Protein AF-A0A915AK26-F1 (afdb_monomer_lite)

Secondary structure (DSSP, 8-state):
--TT-SSEEEEETTEEEEEPPTTEEE-TTSS-EEE--HHHHTTTTT-SSEEEEETTEEEEEPPTTEEE-TTSS-EEE---TTTTGGGG-SS---

Radius of gyration: 21.16 Å; chains: 1; bounding box: 52×31×55 Å

Organism: Parascaris univalens (NCBI:txid6257)

Sequence (94 aa):
NKAGCEQHCINDNGRAVCQCFPGYHLAVDRKSCIDIDECTVMNGGGCEHECVNVYGSYRCRCKPGYKLADDGRSCDLKLEGCKLGNGGCQHDCY

pLDDT: mean 88.34, std 10.65, range [53.22, 97.69]

InterPro domains:
  IPR000152 EGF-type aspartate/asparagine hydroxylation site [PS00010] (51-62)
  IPR000742 EGF-like domain [PS01186] (60-75)
  IPR000742 EGF-like domain [PS50026] (35-76)
  IPR000742 EGF-like domain [SM00181] (4-34)
  IPR000742 EGF-like domain [SM00181] (38-76)
  IPR001881 EGF-like calcium-binding domain [SM00179] (4-34)
  IPR001881 EGF-like calcium-binding domain [SM00179] (35-76)
  IPR018097 EGF-like calcium-binding, conserved site [PS01187] (35-60)
  IPR026823 Complement Clr-like EGF domain [PF12662] (17-38)
  IPR052080 von Willebrand factor C/EGF & Fibrillin [PTHR47333] (2-93)

Foldseek 3Di:
DQPLAPDHWDQDPNDTFHDDDAQWDQDPVRRDTHGDQCCVVVVHVLAPDHWAGDRRGIFHDDDPQWDQDPVRHDTHGPPPACPPPHNPDPDHDD

Structure (mmCIF, N/CA/C/O backbone):
data_AF-A0A915AK26-F1
#
_entry.id   AF-A0A915AK26-F1
#
loop_
_atom_site.group_PDB
_atom_site.id
_atom_site.type_symbol
_atom_site.label_atom_id
_atom_site.label_alt_id
_atom_site.label_comp_id
_atom_site.label_asym_id
_atom_site.label_entity_id
_atom_site.label_seq_id
_atom_site.pdbx_PDB_ins_code
_atom_site.Cartn_x
_atom_site.Cartn_y
_atom_site.Cartn_z
_atom_site.occupancy
_atom_site.B_iso_or_equiv
_atom_site.auth_seq_id
_atom_site.auth_comp_id
_atom_site.auth_asym_id
_atom_site.auth_atom_id
_atom_site.pdbx_PDB_model_num
ATOM 1 N N . ASN A 1 1 ? 4.366 -17.526 -23.253 1.00 53.22 1 ASN A N 1
ATOM 2 C CA . ASN A 1 1 ? 5.690 -17.279 -22.639 1.00 53.22 1 ASN A CA 1
ATOM 3 C C . ASN A 1 1 ? 5.796 -15.811 -22.258 1.00 53.22 1 ASN A C 1
ATOM 5 O O . ASN A 1 1 ? 5.926 -14.991 -23.153 1.00 53.22 1 ASN A O 1
ATOM 9 N N . LYS A 1 2 ? 5.698 -15.467 -20.966 1.00 65.75 2 LYS A N 1
ATOM 10 C CA . LYS A 1 2 ? 5.700 -14.079 -20.450 1.00 65.75 2 LYS A CA 1
ATOM 11 C C . LYS A 1 2 ? 7.067 -13.366 -20.566 1.00 65.75 2 LYS A C 1
ATOM 13 O O . LYS A 1 2 ? 7.405 -12.603 -19.682 1.00 65.75 2 LYS A O 1
ATOM 18 N N . ALA A 1 3 ? 7.912 -13.680 -21.554 1.00 77.75 3 ALA A N 1
ATOM 19 C CA . ALA A 1 3 ? 9.280 -13.142 -21.698 1.00 77.75 3 ALA A CA 1
ATOM 20 C C . ALA A 1 3 ? 10.152 -13.136 -20.408 1.00 77.75 3 ALA A C 1
ATOM 22 O O . ALA A 1 3 ? 11.131 -12.398 -20.316 1.00 77.75 3 ALA A O 1
ATOM 23 N N . GLY A 1 4 ? 9.818 -13.963 -19.407 1.00 87.25 4 GLY A N 1
ATOM 24 C CA . GLY A 1 4 ? 10.454 -13.955 -18.086 1.00 87.25 4 GLY A CA 1
ATOM 25 C C . GLY A 1 4 ? 10.002 -12.840 -17.129 1.00 87.25 4 GLY A C 1
ATOM 26 O O . GLY A 1 4 ? 10.642 -12.686 -16.099 1.00 87.25 4 GLY A O 1
ATOM 27 N N . CYS A 1 5 ? 8.950 -12.080 -17.442 1.00 92.44 5 CYS A N 1
ATOM 28 C CA . CYS A 1 5 ? 8.328 -11.101 -16.550 1.00 92.44 5 CYS A CA 1
ATOM 29 C C . CYS A 1 5 ? 7.460 -11.787 -15.491 1.00 92.44 5 CYS A C 1
ATOM 31 O O . CYS A 1 5 ? 6.686 -12.695 -15.814 1.00 92.44 5 CYS A O 1
ATOM 33 N N . GLU A 1 6 ? 7.535 -11.303 -14.254 1.00 93.94 6 GLU A N 1
ATOM 34 C CA . GLU A 1 6 ? 6.714 -11.788 -13.145 1.00 93.94 6 GLU A CA 1
ATOM 35 C C . GLU A 1 6 ? 5.221 -11.496 -13.383 1.00 93.94 6 GLU A C 1
ATOM 37 O O . GLU A 1 6 ? 4.384 -12.407 -13.429 1.00 93.94 6 GLU A O 1
ATOM 42 N N . GLN A 1 7 ? 4.898 -10.222 -13.618 1.00 93.12 7 GLN A N 1
ATOM 43 C CA . GLN A 1 7 ? 3.521 -9.742 -13.717 1.00 93.12 7 GLN A CA 1
ATOM 44 C C . GLN A 1 7 ? 3.083 -9.576 -15.178 1.00 93.12 7 GLN A C 1
ATOM 46 O O . GLN A 1 7 ? 2.494 -10.505 -15.748 1.00 93.12 7 GLN A O 1
ATOM 51 N N . HIS A 1 8 ? 3.388 -8.428 -15.796 1.00 92.88 8 HIS A N 1
ATOM 52 C CA . HIS A 1 8 ? 2.938 -8.078 -17.141 1.00 92.88 8 HIS A CA 1
ATOM 53 C C . HIS A 1 8 ? 4.123 -7.852 -18.092 1.00 92.88 8 HIS A C 1
ATOM 55 O O . HIS A 1 8 ? 5.137 -7.269 -17.722 1.00 92.88 8 HIS A O 1
ATOM 61 N N . CYS A 1 9 ? 4.004 -8.329 -19.332 1.00 94.31 9 CYS A N 1
ATOM 62 C CA . CYS A 1 9 ? 4.970 -8.087 -20.401 1.00 94.31 9 CYS A CA 1
ATOM 63 C C . CYS A 1 9 ? 4.281 -7.262 -21.483 1.00 94.31 9 CYS A C 1
ATOM 65 O O . CYS A 1 9 ? 3.292 -7.719 -22.055 1.00 94.31 9 CYS A O 1
ATOM 67 N N . ILE A 1 10 ? 4.827 -6.092 -21.789 1.00 92.12 10 ILE A N 1
ATOM 68 C CA . ILE A 1 10 ? 4.337 -5.201 -22.839 1.00 92.12 10 ILE A CA 1
ATOM 69 C C . ILE A 1 10 ? 5.379 -5.072 -23.949 1.00 92.12 10 ILE A C 1
ATOM 71 O O . ILE A 1 10 ? 6.560 -5.363 -23.752 1.00 92.12 10 ILE A O 1
ATOM 75 N N . ASN A 1 11 ? 4.939 -4.660 -25.134 1.00 92.19 11 ASN A N 1
ATOM 76 C CA . ASN A 1 11 ? 5.836 -4.330 -26.232 1.00 92.19 11 ASN A CA 1
ATOM 77 C C . ASN A 1 11 ? 5.987 -2.806 -26.302 1.00 92.19 11 ASN A C 1
ATOM 79 O O . ASN A 1 11 ? 5.018 -2.112 -26.598 1.00 92.19 11 ASN A O 1
ATOM 83 N N . ASP A 1 12 ? 7.185 -2.309 -26.013 1.00 92.31 12 ASP A N 1
ATOM 84 C CA . ASP A 1 12 ? 7.551 -0.898 -26.108 1.00 92.31 12 ASP A CA 1
ATOM 85 C C . ASP A 1 12 ? 8.517 -0.719 -27.286 1.00 92.31 12 ASP A C 1
ATOM 87 O O . ASP A 1 12 ? 9.635 -1.233 -27.262 1.00 92.31 12 ASP A O 1
ATOM 91 N N . ASN A 1 13 ? 8.073 -0.054 -28.357 1.00 91.75 13 ASN A N 1
ATOM 92 C CA . ASN A 1 13 ? 8.874 0.202 -29.565 1.00 91.75 13 ASN A CA 1
ATOM 93 C C . ASN A 1 13 ? 9.570 -1.044 -30.161 1.00 91.75 13 ASN A C 1
ATOM 95 O O . ASN A 1 13 ? 10.710 -0.980 -30.619 1.00 91.75 13 ASN A O 1
ATOM 99 N N . GLY A 1 14 ? 8.897 -2.198 -30.150 1.00 87.19 14 GLY A N 1
ATOM 100 C CA . GLY A 1 14 ? 9.441 -3.461 -30.661 1.00 87.19 14 GLY A CA 1
ATOM 101 C C . GLY A 1 14 ? 10.247 -4.263 -29.632 1.00 87.19 14 GLY A C 1
ATOM 102 O O . GLY A 1 14 ? 10.706 -5.364 -29.943 1.00 87.19 14 GLY A O 1
ATOM 103 N N . ARG A 1 15 ? 10.409 -3.756 -28.404 1.00 89.19 15 ARG A N 1
ATOM 104 C CA . ARG A 1 15 ? 11.106 -4.420 -27.300 1.00 89.19 15 ARG A CA 1
ATOM 105 C C . ARG A 1 15 ? 10.109 -4.983 -26.289 1.00 89.19 15 ARG A C 1
ATOM 107 O O . ARG A 1 15 ? 9.233 -4.277 -25.804 1.00 89.19 15 ARG A O 1
ATOM 114 N N . ALA A 1 16 ? 10.299 -6.239 -25.887 1.00 90.19 16 ALA A N 1
ATOM 115 C CA . ALA A 1 16 ? 9.589 -6.800 -24.740 1.00 90.19 16 ALA A CA 1
ATOM 116 C C . ALA A 1 16 ? 10.108 -6.164 -23.438 1.00 90.19 16 ALA A C 1
ATOM 118 O O . ALA A 1 16 ? 11.285 -6.315 -23.091 1.00 90.19 16 ALA A O 1
ATOM 119 N N . VAL A 1 17 ? 9.236 -5.445 -22.734 1.00 91.88 17 VAL A N 1
ATOM 120 C CA . VAL A 1 17 ? 9.519 -4.783 -21.457 1.00 91.88 17 VAL A CA 1
ATOM 121 C C . VAL A 1 17 ? 8.556 -5.316 -20.401 1.00 91.88 17 VAL A C 1
ATOM 123 O O . VAL A 1 17 ? 7.367 -5.492 -20.663 1.00 91.88 17 VAL A O 1
ATOM 126 N N . CYS A 1 18 ? 9.068 -5.588 -19.202 1.00 94.62 18 CYS A N 1
ATOM 127 C CA . CYS A 1 18 ? 8.235 -5.982 -18.075 1.00 94.62 18 CYS A CA 1
ATOM 128 C C . CYS A 1 18 ? 7.658 -4.745 -17.387 1.00 94.62 18 CYS A C 1
ATOM 130 O O . CYS A 1 18 ? 8.369 -3.771 -17.144 1.00 94.62 18 CYS A O 1
ATOM 132 N N . GLN A 1 19 ? 6.373 -4.808 -17.060 1.00 94.50 19 GLN A N 1
ATOM 133 C CA . GLN A 1 19 ? 5.654 -3.789 -16.314 1.00 94.50 19 GLN A CA 1
ATOM 134 C C . GLN A 1 19 ? 4.997 -4.434 -15.094 1.00 94.50 19 GLN A C 1
ATOM 136 O O . GLN A 1 19 ? 4.523 -5.573 -15.155 1.00 94.50 19 GLN A O 1
ATOM 141 N N . CYS A 1 20 ? 4.971 -3.688 -13.996 1.00 95.62 20 CYS A N 1
ATOM 142 C CA . CYS A 1 20 ? 4.317 -4.103 -12.768 1.00 95.62 20 CYS A CA 1
ATOM 143 C C . CYS A 1 20 ? 2.918 -3.490 -12.661 1.00 95.62 20 CYS A C 1
ATOM 145 O O . CYS A 1 20 ? 2.633 -2.445 -13.252 1.00 95.62 20 CYS A O 1
ATOM 147 N N . PHE A 1 21 ? 2.039 -4.160 -11.928 1.00 95.44 21 PHE A N 1
ATOM 148 C CA . PHE A 1 21 ? 0.730 -3.643 -11.564 1.00 95.44 21 PHE A CA 1
ATOM 149 C C . PHE A 1 21 ? 0.862 -2.437 -10.619 1.00 95.44 21 PHE A C 1
ATOM 151 O O . PHE A 1 21 ? 1.917 -2.245 -10.008 1.00 95.44 21 PHE A O 1
ATOM 158 N N . PRO A 1 22 ? -0.190 -1.606 -10.487 1.00 95.12 22 PRO A N 1
ATOM 159 C CA . PRO A 1 22 ? -0.218 -0.550 -9.478 1.00 95.12 22 PRO A CA 1
ATOM 160 C C . PRO A 1 22 ? 0.099 -1.101 -8.081 1.00 95.12 22 PRO A C 1
ATOM 162 O O . PRO A 1 22 ? -0.305 -2.218 -7.764 1.00 95.12 22 PRO A O 1
ATOM 165 N N . GLY A 1 23 ? 0.836 -0.327 -7.281 1.00 95.00 23 GLY A N 1
ATOM 166 C CA . GLY A 1 23 ? 1.338 -0.766 -5.971 1.00 95.00 23 GLY A CA 1
ATOM 167 C C . GLY A 1 23 ? 2.663 -1.533 -6.027 1.00 95.00 23 GLY A C 1
ATOM 168 O O . GLY A 1 23 ? 3.170 -1.951 -4.998 1.00 95.00 23 GLY A O 1
ATOM 169 N N . TYR A 1 24 ? 3.268 -1.698 -7.208 1.00 97.19 24 TYR A N 1
ATOM 170 C CA . TYR A 1 24 ? 4.563 -2.362 -7.367 1.00 97.19 24 TYR A CA 1
ATOM 171 C C . TYR A 1 24 ? 5.526 -1.518 -8.201 1.00 97.19 24 TYR A C 1
ATOM 173 O O . TYR A 1 24 ? 5.124 -0.821 -9.136 1.00 97.19 24 TYR A O 1
ATOM 181 N N . HIS A 1 25 ? 6.821 -1.636 -7.920 1.00 95.19 25 HIS A N 1
ATOM 182 C CA . HIS A 1 25 ? 7.880 -1.069 -8.744 1.00 95.19 25 HIS A CA 1
ATOM 183 C C . HIS A 1 25 ? 8.743 -2.166 -9.372 1.00 95.19 25 HIS A C 1
ATOM 185 O O . HIS A 1 25 ? 8.940 -3.248 -8.817 1.00 95.19 25 HIS A O 1
ATOM 191 N N . LEU A 1 26 ? 9.278 -1.878 -10.559 1.00 96.31 26 LEU A N 1
ATOM 192 C CA . LEU A 1 26 ? 10.136 -2.818 -11.269 1.00 96.31 26 LEU A CA 1
ATOM 193 C C . LEU A 1 26 ? 11.483 -2.948 -10.543 1.00 96.31 26 LEU A C 1
ATOM 195 O O . LEU A 1 26 ? 12.122 -1.945 -10.214 1.00 96.31 26 LEU A O 1
ATOM 199 N N . ALA A 1 27 ? 11.910 -4.184 -10.297 1.00 95.44 27 ALA A N 1
ATOM 200 C CA . ALA A 1 27 ? 13.191 -4.488 -9.676 1.00 95.44 27 ALA A CA 1
ATOM 201 C C . ALA A 1 27 ? 14.376 -4.158 -10.602 1.00 95.44 27 ALA A C 1
ATOM 203 O O . ALA A 1 27 ? 14.231 -3.971 -11.814 1.00 95.44 27 ALA A O 1
ATOM 204 N N . VAL A 1 28 ? 15.589 -4.155 -10.039 1.00 95.06 28 VAL A N 1
ATOM 205 C CA . VAL A 1 28 ? 16.841 -3.869 -10.772 1.00 95.06 28 VAL A CA 1
ATOM 206 C C . VAL A 1 28 ? 17.081 -4.865 -11.916 1.00 95.06 28 VAL A C 1
ATOM 208 O O . VAL A 1 28 ? 17.638 -4.503 -12.954 1.00 95.06 28 VAL A O 1
ATOM 211 N N . ASP A 1 29 ? 16.609 -6.105 -11.769 1.00 94.31 29 ASP A N 1
ATOM 212 C CA . ASP A 1 29 ? 16.677 -7.145 -12.804 1.00 94.31 29 ASP A CA 1
ATOM 213 C C . ASP A 1 29 ? 15.738 -6.897 -14.008 1.00 94.31 29 ASP A C 1
ATOM 215 O O . ASP A 1 29 ? 15.859 -7.566 -15.041 1.00 94.31 29 ASP A O 1
ATOM 219 N N . ARG A 1 30 ? 14.852 -5.894 -13.909 1.00 92.81 30 ARG A N 1
ATOM 220 C CA . ARG A 1 30 ? 13.855 -5.483 -14.911 1.00 92.81 30 ARG A CA 1
ATOM 221 C C . ARG A 1 30 ? 12.820 -6.550 -15.282 1.00 92.81 30 ARG A C 1
ATOM 223 O O . ARG A 1 30 ? 12.251 -6.482 -16.371 1.00 92.81 30 ARG A O 1
ATOM 230 N N . LYS A 1 31 ? 12.580 -7.527 -14.410 1.00 93.69 31 LYS A N 1
ATOM 231 C CA . LYS A 1 31 ? 11.640 -8.639 -14.611 1.00 93.69 31 LYS A CA 1
ATOM 232 C C . LYS A 1 31 ? 10.741 -8.895 -13.405 1.00 93.69 31 LYS A C 1
ATOM 234 O O . LYS A 1 31 ? 9.571 -9.226 -13.611 1.00 93.69 31 LYS A O 1
ATOM 239 N N . SER A 1 32 ? 11.281 -8.745 -12.201 1.00 95.25 32 SER A N 1
ATOM 240 C CA . SER A 1 32 ? 10.573 -8.913 -10.932 1.00 95.25 32 SER A CA 1
ATOM 241 C C . SER A 1 32 ? 9.870 -7.621 -10.519 1.00 95.25 32 SER A C 1
ATOM 243 O O . SER A 1 32 ? 10.313 -6.520 -10.864 1.00 95.25 32 SER A O 1
ATOM 245 N N . CYS A 1 33 ? 8.793 -7.757 -9.759 1.00 96.12 33 CYS A N 1
ATOM 246 C CA . CYS A 1 33 ? 7.983 -6.663 -9.256 1.00 96.12 33 CYS A CA 1
ATOM 247 C C . CYS A 1 33 ? 8.006 -6.675 -7.733 1.00 96.12 33 CYS A C 1
ATOM 249 O O . CYS A 1 33 ? 7.605 -7.641 -7.092 1.00 96.12 33 CYS A O 1
ATOM 251 N N . ILE A 1 34 ? 8.504 -5.588 -7.156 1.00 96.50 34 ILE A N 1
ATOM 252 C CA . ILE A 1 34 ? 8.617 -5.432 -5.710 1.00 96.50 34 ILE A CA 1
ATOM 253 C C . ILE A 1 34 ? 7.463 -4.555 -5.254 1.00 96.50 34 ILE A C 1
ATOM 255 O O . ILE A 1 34 ? 7.198 -3.510 -5.847 1.00 96.50 34 ILE A O 1
ATOM 259 N N . ASP A 1 35 ? 6.764 -5.023 -4.229 1.00 97.69 35 ASP A N 1
ATOM 260 C CA . ASP A 1 35 ? 5.690 -4.289 -3.575 1.00 97.69 35 ASP A CA 1
ATOM 261 C C . ASP A 1 35 ? 6.194 -2.937 -3.055 1.00 97.69 35 ASP A C 1
ATOM 263 O O . ASP A 1 35 ? 7.283 -2.843 -2.482 1.00 97.69 35 ASP A O 1
ATOM 267 N N . ILE A 1 36 ? 5.429 -1.879 -3.299 1.00 97.06 36 ILE A N 1
ATOM 268 C CA . ILE A 1 36 ? 5.737 -0.550 -2.786 1.00 97.06 36 ILE A CA 1
ATOM 269 C C . ILE A 1 36 ? 5.142 -0.470 -1.391 1.00 97.06 36 ILE A C 1
ATOM 271 O O . ILE A 1 36 ? 3.934 -0.413 -1.257 1.00 97.06 36 ILE A O 1
ATOM 275 N N . ASP A 1 37 ? 5.984 -0.375 -0.366 1.00 97.00 37 ASP A N 1
ATOM 276 C CA . ASP A 1 37 ? 5.500 -0.143 0.992 1.00 97.00 37 ASP A CA 1
ATOM 277 C C . ASP A 1 37 ? 5.040 1.318 1.151 1.00 97.00 37 ASP A C 1
ATOM 279 O O . ASP A 1 37 ? 5.828 2.217 1.481 1.00 97.00 37 ASP A O 1
ATOM 283 N N . GLU A 1 38 ? 3.758 1.591 0.891 1.00 95.94 38 GLU A N 1
ATOM 284 C CA . GLU A 1 38 ? 3.226 2.953 0.985 1.00 95.94 38 GLU A CA 1
ATOM 285 C C . GLU A 1 38 ? 3.203 3.471 2.429 1.00 95.94 38 GLU A C 1
ATOM 287 O O . GLU A 1 38 ? 3.257 4.686 2.651 1.00 95.94 38 GLU A O 1
ATOM 292 N N . CYS A 1 39 ? 3.203 2.579 3.425 1.00 96.31 39 CYS A N 1
ATOM 293 C CA . CYS A 1 39 ? 3.343 2.959 4.829 1.00 96.31 39 CYS A CA 1
ATOM 294 C C . CYS A 1 39 ? 4.693 3.628 5.101 1.00 96.31 39 CYS A C 1
ATOM 296 O O . CYS A 1 39 ? 4.768 4.580 5.878 1.00 96.31 39 CYS A O 1
ATOM 298 N N . THR A 1 40 ? 5.749 3.187 4.427 1.00 95.38 40 THR A N 1
ATOM 299 C CA . THR A 1 40 ? 7.085 3.771 4.545 1.00 95.38 40 THR A CA 1
ATOM 300 C C . THR A 1 40 ? 7.237 4.999 3.648 1.00 95.38 40 THR A C 1
ATOM 302 O O . THR A 1 40 ? 7.761 6.026 4.080 1.00 95.38 40 THR A O 1
ATOM 305 N N . VAL A 1 41 ? 6.749 4.929 2.406 1.00 92.56 41 VAL A N 1
ATOM 306 C CA . VAL A 1 41 ? 6.945 5.987 1.400 1.00 92.56 41 VAL A CA 1
ATOM 307 C C . VAL A 1 41 ? 6.061 7.215 1.656 1.00 92.56 41 VAL A C 1
ATOM 309 O O . VAL A 1 41 ? 6.484 8.340 1.391 1.00 92.56 41 VAL A O 1
ATOM 312 N N . MET A 1 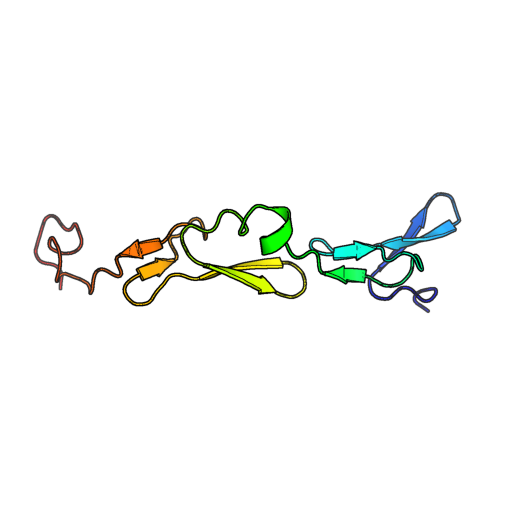42 ? 4.851 7.037 2.197 1.00 90.31 42 MET A N 1
ATOM 313 C CA . MET A 1 42 ? 3.868 8.114 2.392 1.00 90.31 42 MET A CA 1
ATOM 314 C C . MET A 1 42 ? 3.691 8.522 3.863 1.00 90.31 42 MET A C 1
ATOM 316 O O . MET A 1 42 ? 2.589 8.891 4.262 1.00 90.31 42 MET A O 1
ATOM 320 N N . ASN A 1 43 ? 4.755 8.464 4.678 1.00 89.88 43 ASN A N 1
ATOM 321 C CA . ASN A 1 43 ? 4.727 8.829 6.107 1.00 89.88 43 ASN A CA 1
ATOM 322 C C . ASN A 1 43 ? 3.555 8.170 6.866 1.00 89.88 43 ASN A C 1
ATOM 324 O O . ASN A 1 43 ? 2.712 8.847 7.4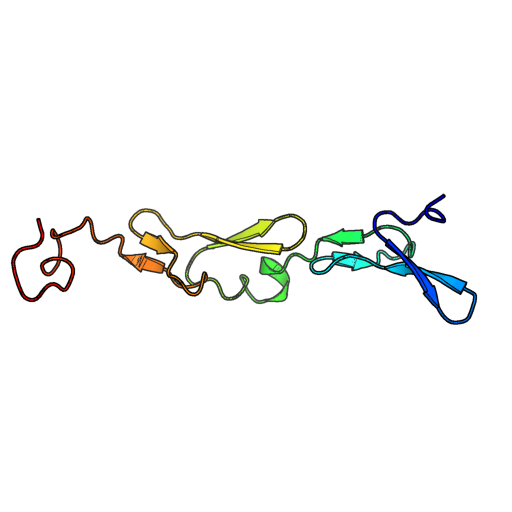49 1.00 89.88 43 ASN A O 1
ATOM 328 N N . GLY A 1 44 ? 3.476 6.840 6.820 1.00 91.50 44 GLY A N 1
ATOM 329 C CA . GLY A 1 44 ? 2.389 6.072 7.426 1.00 91.50 44 GLY A CA 1
ATOM 330 C C . GLY A 1 44 ? 1.133 5.981 6.559 1.00 91.50 44 GLY A C 1
ATOM 331 O O . GLY A 1 44 ? 0.039 5.891 7.106 1.00 91.50 44 GLY A O 1
ATOM 332 N N . GLY A 1 45 ? 1.246 6.047 5.225 1.00 90.31 45 GLY A N 1
ATOM 333 C CA . GLY A 1 45 ? 0.104 5.893 4.306 1.00 90.31 45 GLY A CA 1
ATOM 334 C C . GLY A 1 45 ? -0.968 6.988 4.419 1.00 90.31 45 GLY A C 1
ATOM 335 O O . GLY A 1 45 ? -2.065 6.847 3.881 1.00 90.31 45 GLY A O 1
ATOM 336 N N . GLY A 1 46 ? -0.692 8.067 5.160 1.00 93.06 46 GLY A N 1
ATOM 337 C CA . GLY A 1 46 ? -1.709 9.042 5.558 1.00 93.06 46 GLY A CA 1
ATOM 338 C C . GLY A 1 46 ? -2.773 8.484 6.513 1.00 93.06 46 GLY A C 1
ATOM 339 O O . GLY A 1 46 ? -3.850 9.065 6.612 1.00 93.06 46 GLY A O 1
ATOM 340 N N . CYS A 1 47 ? -2.504 7.361 7.182 1.00 96.19 47 CYS A N 1
ATOM 341 C CA . CYS A 1 47 ? -3.399 6.772 8.170 1.00 96.19 47 CYS A CA 1
ATOM 342 C C . CYS A 1 47 ? -3.396 7.581 9.468 1.00 96.19 47 CYS A C 1
ATOM 344 O O . CYS A 1 47 ? -2.339 7.980 9.952 1.00 96.19 47 CYS A O 1
ATOM 346 N N . GLU A 1 48 ? -4.567 7.760 10.082 1.00 95.31 48 GLU A N 1
ATOM 347 C CA . GLU A 1 48 ? -4.673 8.473 11.362 1.00 95.31 48 GLU A CA 1
ATOM 348 C C . GLU A 1 48 ? -4.018 7.700 12.515 1.00 95.31 48 GLU A C 1
ATOM 350 O O . GLU A 1 48 ? -3.407 8.279 13.413 1.00 95.31 48 GLU A O 1
ATOM 355 N N . HIS A 1 49 ? -4.134 6.371 12.485 1.00 94.88 49 HIS A N 1
ATOM 356 C CA . HIS A 1 49 ? -3.563 5.491 13.496 1.00 94.88 49 HIS A CA 1
ATOM 357 C C . HIS A 1 49 ? -2.420 4.649 12.940 1.00 94.88 49 HIS A C 1
ATOM 359 O O . HIS A 1 49 ? -1.266 5.060 12.989 1.00 94.88 49 HIS A O 1
ATOM 365 N N . GLU A 1 50 ? -2.715 3.435 12.487 1.00 96.31 50 GLU A N 1
ATOM 366 C CA . GLU A 1 50 ? -1.698 2.493 12.048 1.00 96.31 50 GLU A CA 1
ATOM 367 C C . GLU A 1 50 ? -1.844 2.236 10.552 1.00 96.31 50 GLU A C 1
ATOM 369 O O . GLU A 1 50 ? -2.955 2.073 10.051 1.00 96.31 50 GLU A O 1
ATOM 374 N N . CYS A 1 51 ? -0.718 2.177 9.847 1.00 97.69 51 CYS A N 1
ATOM 375 C CA . CYS A 1 51 ? -0.664 1.737 8.463 1.00 97.69 51 CYS A CA 1
ATOM 376 C C . CYS A 1 51 ? -0.179 0.293 8.398 1.00 97.69 51 CYS A C 1
ATOM 378 O O . CYS A 1 51 ? 0.782 -0.079 9.072 1.00 97.69 51 CYS A O 1
ATOM 380 N N . VAL A 1 52 ? -0.846 -0.514 7.579 1.00 96.75 52 VAL A N 1
ATOM 381 C CA . VAL A 1 52 ? -0.489 -1.906 7.325 1.00 96.75 52 VAL A CA 1
ATOM 382 C C . VAL A 1 52 ? -0.240 -2.069 5.834 1.00 96.75 52 VAL A C 1
ATOM 384 O O . VAL A 1 52 ? -1.175 -1.946 5.039 1.00 96.75 52 VAL A O 1
ATOM 387 N N . ASN A 1 53 ? 1.007 -2.368 5.477 1.00 96.88 53 ASN A N 1
ATOM 388 C CA . ASN A 1 53 ? 1.385 -2.664 4.102 1.00 96.88 53 ASN A CA 1
ATOM 389 C C . ASN A 1 53 ? 0.793 -4.014 3.656 1.00 96.88 53 ASN A C 1
ATOM 391 O O . ASN A 1 53 ? 0.754 -4.968 4.444 1.00 96.88 53 ASN A O 1
ATOM 395 N N . VAL A 1 54 ? 0.304 -4.104 2.420 1.00 96.31 54 VAL A N 1
ATOM 396 C CA . VAL A 1 54 ? -0.336 -5.305 1.860 1.00 96.31 54 VAL A CA 1
ATOM 397 C C . VAL A 1 54 ? 0.121 -5.479 0.415 1.00 96.31 54 VAL A C 1
ATOM 399 O O . VAL A 1 54 ? 0.129 -4.531 -0.333 1.00 96.31 54 VAL A O 1
ATOM 402 N N . TYR A 1 55 ? 0.404 -6.692 -0.055 1.00 95.31 55 TYR A N 1
ATOM 403 C CA . TYR A 1 55 ? 0.834 -6.873 -1.450 1.00 95.31 55 TYR A CA 1
ATOM 404 C C . TYR A 1 55 ? -0.092 -6.193 -2.485 1.00 95.31 55 TYR A C 1
ATOM 406 O O . TYR A 1 55 ? -1.233 -6.614 -2.697 1.00 95.31 55 TYR A O 1
ATOM 414 N N . GLY A 1 56 ? 0.439 -5.171 -3.156 1.00 94.25 56 GLY A N 1
ATOM 415 C CA . GLY A 1 56 ? -0.189 -4.327 -4.166 1.00 94.25 56 GLY A CA 1
ATOM 416 C C . GLY A 1 56 ? -0.939 -3.110 -3.636 1.00 94.25 56 GLY A C 1
ATOM 417 O O . GLY A 1 56 ? -1.616 -2.455 -4.431 1.00 94.25 56 GLY A O 1
ATOM 418 N N . SER A 1 57 ? -0.902 -2.840 -2.328 1.00 95.19 57 SER A N 1
ATOM 419 C CA . SER A 1 57 ? -1.577 -1.701 -1.707 1.00 95.19 57 SER A CA 1
ATOM 420 C C . SER A 1 57 ? -1.191 -1.501 -0.229 1.00 95.19 57 SER A C 1
ATOM 422 O O . SER A 1 57 ? -0.311 -2.119 0.346 1.00 95.19 57 SER A O 1
ATOM 424 N N . TYR A 1 58 ? -1.982 -0.709 0.477 1.00 96.31 58 TYR A N 1
ATOM 425 C CA . TYR A 1 58 ? -1.913 -0.596 1.921 1.00 96.31 58 TYR A CA 1
ATOM 426 C C . TYR A 1 58 ? -3.313 -0.397 2.473 1.00 96.31 58 TYR A C 1
ATOM 428 O O . TYR A 1 58 ? -4.271 -0.099 1.754 1.00 96.31 58 TYR A O 1
ATOM 436 N N . ARG A 1 59 ? -3.446 -0.554 3.784 1.00 95.69 59 ARG A N 1
ATOM 437 C CA . ARG A 1 59 ? -4.675 -0.188 4.481 1.00 95.69 59 ARG A CA 1
ATOM 438 C C . ARG A 1 59 ? -4.378 0.431 5.827 1.00 95.69 59 ARG A C 1
ATOM 440 O O . ARG A 1 59 ? -3.426 0.048 6.508 1.00 95.69 59 ARG A O 1
ATOM 447 N N . CYS A 1 60 ? -5.259 1.324 6.241 1.00 96.88 60 CYS A N 1
ATOM 448 C CA . CYS A 1 60 ? -5.226 1.877 7.577 1.00 96.88 60 CYS A CA 1
ATOM 449 C C . CYS A 1 60 ? -5.961 0.962 8.558 1.00 96.88 60 CYS A C 1
ATOM 451 O O . CYS A 1 60 ? -6.972 0.330 8.235 1.00 96.88 60 CYS A O 1
ATOM 453 N N . ARG A 1 61 ? -5.437 0.878 9.779 1.00 95.75 61 ARG A N 1
ATOM 454 C CA . ARG A 1 61 ? -6.025 0.144 10.893 1.00 95.75 61 ARG A CA 1
ATOM 455 C C . ARG A 1 61 ? -6.163 1.069 12.091 1.00 95.75 61 ARG A C 1
ATOM 457 O O . ARG A 1 61 ? -5.223 1.746 12.505 1.00 95.75 61 ARG A O 1
ATOM 464 N N . CYS A 1 62 ? -7.354 1.057 12.673 1.00 94.94 62 CYS A N 1
ATOM 465 C CA . CYS A 1 62 ? -7.650 1.820 13.871 1.00 94.94 62 CYS A CA 1
ATOM 466 C C . CYS A 1 62 ? -7.307 1.031 15.134 1.00 94.94 62 CYS A C 1
ATOM 468 O O . CYS A 1 62 ? -7.426 -0.197 15.176 1.00 94.94 62 CYS A O 1
ATOM 470 N N . LYS A 1 63 ? -6.894 1.753 16.179 1.00 93.88 63 LYS A N 1
ATOM 471 C CA . LYS A 1 63 ? -6.676 1.180 17.511 1.00 93.88 63 LYS A CA 1
ATOM 472 C C . LYS A 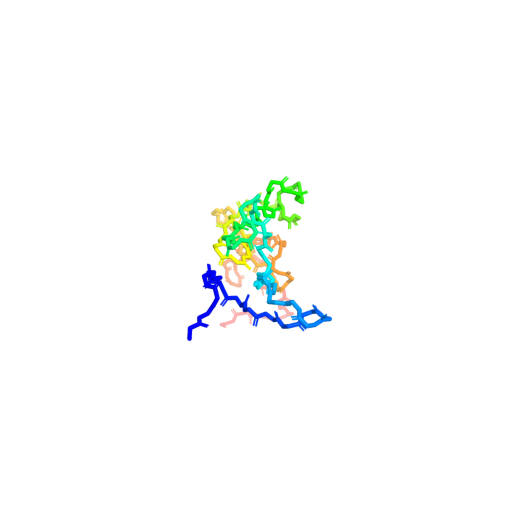1 63 ? -7.992 0.631 18.093 1.00 93.88 63 LYS A C 1
ATOM 474 O O . LYS A 1 63 ? -9.071 1.071 17.690 1.00 93.88 63 LYS A O 1
ATOM 479 N N . PRO A 1 64 ? -7.935 -0.304 19.060 1.00 89.75 64 PRO A N 1
ATOM 480 C CA . PRO A 1 64 ? -9.129 -0.784 19.751 1.00 89.75 64 PRO A CA 1
ATOM 481 C C . PRO A 1 64 ? -9.976 0.372 20.303 1.00 89.75 64 PRO A C 1
ATOM 483 O O . PRO A 1 64 ? -9.437 1.317 20.873 1.00 89.75 64 PRO A O 1
ATOM 486 N N . GLY A 1 65 ? -11.297 0.292 20.127 1.00 84.06 65 GLY A N 1
ATOM 487 C CA . GLY A 1 65 ? -12.226 1.374 20.485 1.00 84.06 65 GLY A CA 1
ATOM 488 C C . GLY A 1 65 ? -12.514 2.372 19.358 1.00 84.06 65 GLY A C 1
ATOM 489 O O . GLY A 1 65 ? -13.334 3.265 19.545 1.00 84.06 65 GLY A O 1
ATOM 490 N N . TYR A 1 66 ? -11.908 2.193 18.181 1.00 88.94 66 TYR A N 1
ATOM 491 C CA . TYR A 1 66 ? -12.130 3.018 16.994 1.00 88.94 66 TYR A CA 1
ATOM 492 C C . TYR A 1 66 ? -12.523 2.155 15.786 1.00 88.94 66 TYR A C 1
ATOM 494 O O . TYR A 1 66 ? -12.158 0.979 15.705 1.00 88.94 66 TYR A O 1
ATOM 502 N N . LYS A 1 67 ? -13.274 2.733 14.848 1.00 89.88 67 LYS A N 1
ATOM 503 C CA . LYS A 1 67 ? -13.619 2.145 13.548 1.00 89.88 67 LYS A CA 1
ATOM 504 C C . LYS A 1 67 ? -12.997 2.981 12.431 1.00 89.88 67 LYS A C 1
ATOM 506 O O . LYS A 1 67 ? -12.864 4.189 12.579 1.00 89.88 67 LYS A O 1
ATOM 511 N N . LEU A 1 68 ? -12.630 2.335 11.329 1.00 92.38 68 LEU A N 1
ATOM 512 C CA . LEU A 1 68 ? -12.151 3.051 10.149 1.00 92.38 68 LEU A CA 1
ATOM 513 C C . LEU A 1 68 ? -13.315 3.835 9.534 1.00 92.38 68 LEU A C 1
ATOM 515 O O . LEU A 1 68 ? -14.402 3.276 9.362 1.00 92.38 68 LEU A O 1
ATOM 519 N N . ALA A 1 69 ? -13.082 5.113 9.262 1.00 91.00 69 ALA A N 1
ATOM 520 C CA . ALA A 1 69 ? -14.014 5.998 8.583 1.00 91.00 69 ALA A CA 1
ATOM 521 C C . ALA A 1 69 ? -14.159 5.616 7.097 1.00 91.00 69 ALA A C 1
ATOM 523 O O . ALA A 1 69 ? -13.378 4.825 6.559 1.00 91.00 69 ALA A O 1
ATOM 524 N N . ASP A 1 70 ? -15.163 6.183 6.424 1.00 90.75 70 ASP A N 1
ATOM 525 C CA . ASP A 1 70 ? -15.483 5.866 5.021 1.00 90.75 70 ASP A CA 1
ATOM 526 C C . ASP A 1 70 ? -14.381 6.317 4.042 1.00 90.75 70 ASP A C 1
ATOM 528 O O . ASP A 1 70 ? -14.168 5.697 3.004 1.00 90.75 70 ASP A O 1
ATOM 532 N N . ASP A 1 71 ? -13.595 7.335 4.414 1.00 91.75 71 ASP A N 1
ATOM 533 C CA . ASP A 1 71 ? -12.414 7.771 3.655 1.00 91.75 71 ASP A CA 1
ATOM 534 C C . ASP A 1 71 ? -11.249 6.759 3.687 1.00 91.75 71 ASP A C 1
ATOM 536 O O . ASP A 1 71 ? -10.260 6.922 2.964 1.00 91.75 71 ASP A O 1
ATOM 540 N N . GLY A 1 72 ? -11.353 5.712 4.514 1.00 92.56 72 GLY A N 1
ATOM 541 C CA . GLY A 1 72 ? -10.384 4.625 4.600 1.00 92.56 72 GLY A CA 1
ATOM 542 C C . GLY A 1 72 ? -9.074 4.982 5.307 1.00 92.56 72 GLY A C 1
ATOM 543 O O . GLY A 1 72 ? -8.159 4.154 5.303 1.00 92.56 72 GLY A O 1
ATOM 544 N N . ARG A 1 73 ? -8.961 6.172 5.915 1.00 93.69 73 ARG A N 1
ATOM 545 C CA . ARG A 1 73 ? -7.748 6.657 6.597 1.00 93.69 73 ARG A CA 1
ATOM 546 C C . ARG A 1 73 ? -7.988 7.141 8.022 1.00 93.69 73 ARG A C 1
ATOM 548 O O . ARG A 1 73 ? -7.161 6.852 8.892 1.00 93.69 73 ARG A O 1
ATOM 555 N N . SER A 1 74 ? -9.084 7.855 8.251 1.00 93.31 74 SER A N 1
ATOM 556 C CA . SER A 1 74 ? -9.471 8.379 9.559 1.00 93.31 74 SER A CA 1
ATOM 557 C C . SER A 1 74 ? -10.096 7.319 10.453 1.00 93.31 74 SER A C 1
ATOM 559 O O . SER A 1 74 ? -10.611 6.299 9.987 1.00 93.31 74 SER A O 1
ATOM 561 N N . CYS A 1 75 ? -10.027 7.548 11.763 1.00 93.06 75 CYS A N 1
ATOM 562 C CA . CYS A 1 75 ? -10.535 6.618 12.757 1.00 93.06 75 CYS A CA 1
ATOM 563 C C . CYS A 1 75 ? -11.570 7.294 13.651 1.00 93.06 75 CYS A C 1
ATOM 565 O O . CYS A 1 75 ? -11.252 8.003 14.601 1.00 93.06 75 CYS A O 1
ATOM 567 N N . ASP A 1 76 ? -12.837 6.987 13.409 1.00 89.00 76 ASP A N 1
ATOM 568 C CA . ASP A 1 76 ? -13.904 7.430 14.290 1.00 89.00 76 ASP A CA 1
ATOM 569 C C . ASP A 1 76 ? -13.903 6.609 15.569 1.00 89.00 76 ASP A C 1
ATOM 571 O 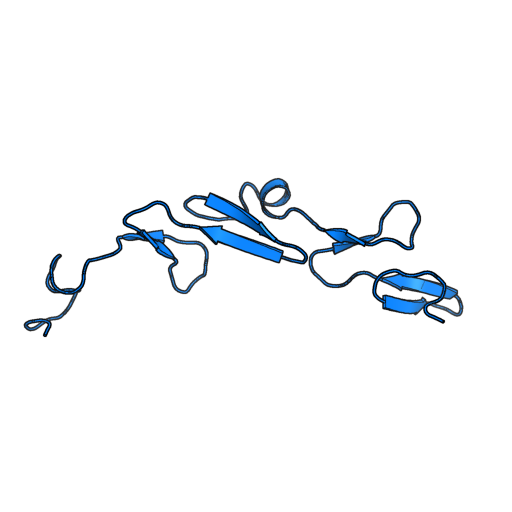O . ASP A 1 76 ? -13.656 5.397 15.556 1.00 89.00 76 ASP A O 1
ATOM 575 N N . LEU A 1 77 ? -14.258 7.244 16.687 1.00 83.06 77 LEU A N 1
ATOM 576 C CA . LEU A 1 77 ? -14.624 6.491 17.877 1.00 83.06 77 LEU A CA 1
ATOM 577 C C . LEU A 1 77 ? -15.672 5.460 17.471 1.00 83.06 77 LEU A C 1
ATOM 579 O O . LEU A 1 77 ? -16.675 5.775 16.819 1.00 83.06 77 LEU A O 1
ATOM 583 N N . LYS A 1 78 ? -15.436 4.211 17.867 1.00 74.44 78 LYS A N 1
ATOM 584 C CA . LYS A 1 78 ? -16.447 3.175 17.779 1.00 74.44 78 LYS A CA 1
ATOM 585 C C . LYS A 1 78 ? -17.486 3.536 18.829 1.00 74.44 78 LYS A C 1
ATOM 587 O O . LYS A 1 78 ? -17.449 3.053 19.957 1.00 74.44 78 LYS A O 1
ATOM 592 N N . LEU A 1 79 ? -18.374 4.455 18.460 1.00 68.25 79 LEU A N 1
ATOM 593 C CA . LEU A 1 79 ? -19.585 4.731 19.191 1.00 68.25 79 LEU A CA 1
ATOM 594 C C . LEU A 1 79 ? -20.320 3.402 19.230 1.00 68.25 79 LEU A C 1
ATOM 596 O O . LEU A 1 79 ? -20.867 2.939 18.229 1.00 68.25 79 LEU A O 1
ATOM 600 N N . GLU A 1 80 ? -20.244 2.733 20.369 1.00 65.38 80 GLU A N 1
ATOM 601 C CA . GLU A 1 80 ? -21.153 1.651 20.680 1.00 65.38 80 GLU A CA 1
ATOM 602 C C . GLU A 1 80 ? -22.549 2.266 20.512 1.00 65.38 80 GLU A C 1
ATOM 604 O O . GLU A 1 80 ? -22.889 3.200 21.239 1.00 65.38 80 GLU A O 1
ATOM 609 N N . GLY A 1 81 ? -23.264 1.861 19.457 1.00 62.78 81 GLY A N 1
ATOM 610 C CA . GLY A 1 81 ? -24.462 2.534 18.952 1.00 62.78 81 GLY A CA 1
ATOM 611 C C . GLY A 1 81 ? -25.414 2.982 20.057 1.00 62.78 81 GLY A C 1
ATOM 612 O O . GLY A 1 81 ? -25.526 2.326 21.091 1.00 62.78 81 GLY A O 1
ATOM 613 N N . CYS A 1 82 ? -26.048 4.136 19.854 1.00 67.38 82 CYS A N 1
ATOM 614 C CA . CYS A 1 82 ? -26.944 4.815 20.796 1.00 67.38 82 CYS A CA 1
ATOM 615 C C . CYS A 1 82 ? -26.323 5.235 22.150 1.00 67.38 82 CYS A C 1
ATOM 617 O O . CYS A 1 82 ? -26.828 6.161 22.780 1.00 67.38 82 CYS A O 1
ATOM 619 N N . LYS A 1 83 ? -25.221 4.620 22.612 1.00 66.31 83 LYS A N 1
ATOM 620 C CA . LYS A 1 83 ? -24.701 4.797 23.981 1.00 66.31 83 LYS A CA 1
ATOM 621 C C . LYS A 1 83 ? -24.000 6.132 24.212 1.00 66.31 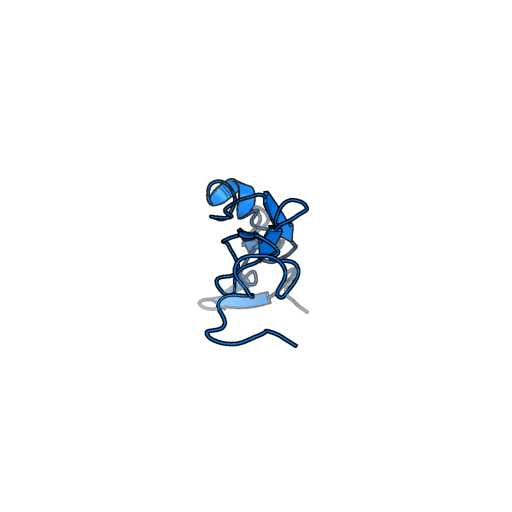83 LYS A C 1
A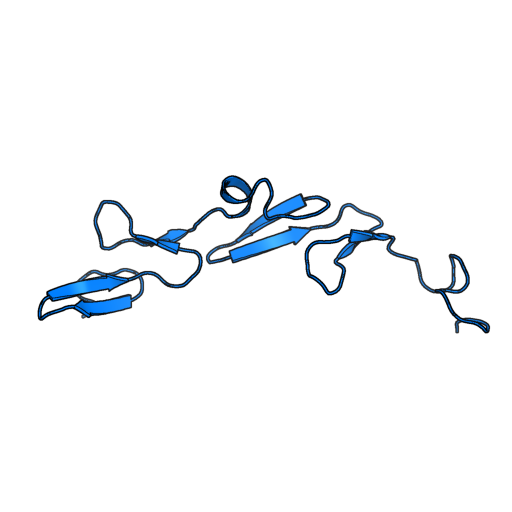TOM 623 O O . LYS A 1 83 ? -23.965 6.597 25.347 1.00 66.31 83 LYS A O 1
ATOM 628 N N . LEU A 1 84 ? -23.440 6.750 23.173 1.00 64.12 84 LEU A N 1
ATOM 629 C CA . LEU A 1 84 ? -22.868 8.094 23.266 1.00 64.12 84 LEU A CA 1
ATOM 630 C C . LEU A 1 84 ? -23.693 9.044 22.400 1.00 64.12 84 LEU A C 1
ATOM 632 O O . LEU A 1 84 ? -23.894 8.780 21.219 1.00 64.12 84 LEU A O 1
ATOM 636 N N . GLY A 1 85 ? -24.207 10.124 22.992 1.00 62.47 85 GLY A N 1
ATOM 637 C CA . GLY A 1 85 ? -24.953 11.159 22.268 1.00 62.47 85 GLY A CA 1
ATOM 638 C C . GLY A 1 85 ? -26.102 10.630 21.402 1.00 62.47 85 GLY A C 1
ATOM 639 O O . GLY A 1 85 ? -26.334 11.177 20.328 1.00 62.47 85 GLY A O 1
ATOM 640 N N . ASN A 1 86 ? -26.761 9.537 21.814 1.00 70.81 86 ASN A N 1
ATOM 641 C CA . ASN A 1 86 ? -27.846 8.904 21.061 1.00 70.81 86 ASN A CA 1
ATOM 642 C C . ASN A 1 86 ? -27.457 8.497 19.620 1.00 70.81 86 ASN A C 1
ATOM 644 O O . ASN A 1 86 ? -28.273 8.520 18.705 1.00 70.81 86 ASN A O 1
ATOM 648 N N . GLY A 1 87 ? -26.175 8.198 19.375 1.00 69.81 87 GLY A N 1
ATOM 649 C CA . GLY A 1 87 ? -25.703 7.907 18.018 1.00 69.81 87 GLY A CA 1
ATOM 650 C C . GLY A 1 87 ? -25.759 9.096 17.053 1.00 69.81 87 GLY A C 1
ATOM 651 O O . GLY A 1 87 ? -25.631 8.887 15.852 1.00 69.81 87 GLY A O 1
ATOM 652 N N . GLY A 1 88 ? -25.967 10.324 17.545 1.00 69.69 88 GLY A N 1
ATOM 653 C CA . GLY A 1 88 ? -26.234 11.495 16.705 1.00 69.69 88 GLY A CA 1
ATOM 654 C C . GLY A 1 88 ? -27.681 11.592 16.204 1.00 69.69 88 GLY A C 1
ATOM 655 O O . GLY A 1 88 ? -27.967 12.412 15.334 1.00 69.69 88 GLY A O 1
ATOM 656 N N . CYS A 1 89 ? -28.607 10.782 16.728 1.00 72.00 89 CYS A N 1
ATOM 657 C CA . CYS A 1 89 ? -30.021 10.855 16.376 1.00 72.00 89 CYS A CA 1
ATOM 658 C C . CYS A 1 89 ? -30.746 11.966 17.155 1.00 72.00 89 CYS A C 1
ATOM 660 O O . CYS A 1 89 ? -30.496 12.191 18.340 1.00 72.00 89 CYS A O 1
ATOM 662 N N . GLN A 1 90 ? -31.708 12.622 16.501 1.00 78.81 90 GLN A N 1
ATOM 663 C CA . GLN A 1 90 ? -32.596 13.601 17.148 1.00 78.81 90 GLN A CA 1
ATOM 664 C C . GLN A 1 90 ? -33.632 12.955 18.097 1.00 78.81 90 GLN A C 1
ATOM 666 O O . GLN A 1 90 ? -34.209 13.645 18.929 1.00 78.81 90 GLN A O 1
ATOM 671 N N . HIS A 1 91 ? -33.875 11.647 17.955 1.00 79.25 91 HIS A N 1
ATOM 672 C CA . HIS A 1 91 ? -34.798 10.827 18.755 1.00 79.25 91 HIS A CA 1
ATOM 673 C C . HIS A 1 91 ? -34.135 9.514 19.139 1.00 79.25 91 HIS A C 1
ATOM 675 O O . HIS A 1 91 ? -33.172 9.134 18.474 1.00 79.25 91 HIS A O 1
ATOM 681 N N . ASP A 1 92 ? -34.668 8.831 20.153 1.00 77.38 92 ASP A N 1
ATOM 682 C CA . ASP A 1 92 ? -34.121 7.584 20.686 1.00 77.38 92 ASP A CA 1
ATOM 683 C C . ASP A 1 92 ? -33.700 6.604 19.588 1.00 77.38 92 ASP A C 1
ATOM 685 O O . ASP A 1 92 ? -34.419 6.322 18.630 1.00 77.38 92 ASP A O 1
ATOM 689 N N . CYS A 1 93 ? -32.470 6.143 19.729 1.00 70.75 93 CYS A N 1
ATOM 690 C CA . CYS A 1 93 ? -31.828 5.181 18.862 1.00 70.75 93 CYS A CA 1
ATOM 691 C C . CYS A 1 93 ? -32.214 3.774 19.363 1.00 70.75 93 CYS A C 1
ATOM 693 O O . CYS A 1 93 ? -31.956 3.438 20.523 1.00 70.75 93 CYS A O 1
ATOM 695 N N . TYR A 1 94 ? -32.893 2.996 18.509 1.00 69.56 94 TYR A N 1
ATOM 696 C CA . TYR A 1 94 ? -33.399 1.638 18.781 1.00 69.56 94 TYR A CA 1
ATOM 697 C C . TYR A 1 94 ? -32.630 0.588 17.978 1.00 69.56 94 TYR A C 1
ATOM 699 O O . TYR A 1 94 ? -32.291 0.885 16.808 1.00 69.56 94 TYR A O 1
#